Protein AF-A0A399WD48-F1 (afdb_monomer_lite)

Radius of gyration: 12.1 Å; chains: 1; bounding box: 26×29×32 Å

Structure (mmCIF, N/CA/C/O backbone):
data_AF-A0A399WD48-F1
#
_entry.id   AF-A0A399WD48-F1
#
loop_
_atom_site.group_PDB
_atom_site.id
_atom_site.type_symbol
_atom_site.label_atom_id
_atom_site.label_alt_id
_atom_site.label_comp_id
_atom_site.label_asym_id
_atom_site.label_entity_id
_atom_site.label_seq_id
_atom_site.pdbx_PDB_ins_code
_atom_site.Cartn_x
_atom_site.Cartn_y
_atom_site.Cartn_z
_atom_site.occupancy
_atom_site.B_iso_or_equiv
_atom_site.auth_seq_id
_atom_site.auth_comp_id
_atom_site.auth_asym_id
_atom_site.auth_atom_id
_atom_site.pdbx_PDB_model_num
ATOM 1 N N . MET A 1 1 ? -2.341 -9.538 -11.665 1.00 76.88 1 MET A N 1
ATOM 2 C CA . MET A 1 1 ? -2.383 -10.699 -10.743 1.00 76.88 1 MET A CA 1
ATOM 3 C C . MET A 1 1 ? -2.540 -10.285 -9.273 1.00 76.88 1 MET A C 1
ATOM 5 O O . MET A 1 1 ? -3.358 -10.889 -8.599 1.00 76.88 1 MET A O 1
ATOM 9 N N . GLY A 1 2 ? -1.855 -9.242 -8.774 1.00 89.38 2 GLY A N 1
ATOM 10 C CA . GLY A 1 2 ? -1.968 -8.807 -7.364 1.00 89.38 2 GLY A CA 1
ATOM 11 C C . GLY A 1 2 ? -3.396 -8.496 -6.881 1.00 89.38 2 GLY A C 1
ATOM 12 O O . GLY A 1 2 ? -3.852 -9.095 -5.912 1.00 89.38 2 GLY A O 1
ATOM 13 N N . LEU A 1 3 ? -4.148 -7.654 -7.605 1.00 94.25 3 LEU A N 1
ATOM 14 C CA . LEU A 1 3 ? -5.549 -7.345 -7.259 1.00 94.25 3 LEU A CA 1
ATOM 15 C C . LEU A 1 3 ? -6.482 -8.564 -7.328 1.00 94.25 3 LEU A C 1
ATOM 17 O O . LEU A 1 3 ? -7.472 -8.626 -6.608 1.00 94.25 3 LEU A O 1
ATOM 21 N N . TYR A 1 4 ? -6.164 -9.549 -8.170 1.00 94.12 4 TYR A N 1
ATOM 22 C CA . TYR A 1 4 ? -6.941 -10.785 -8.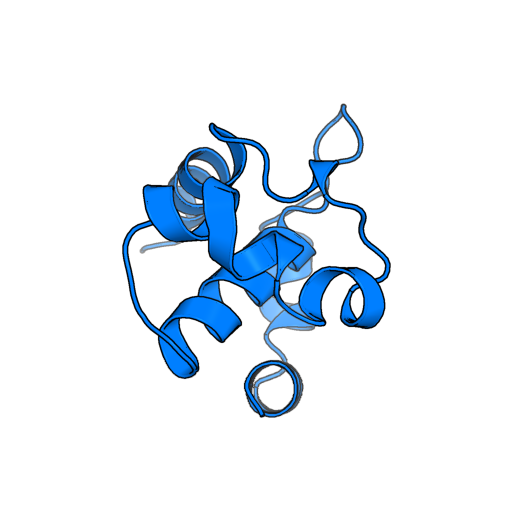239 1.00 94.12 4 TYR A CA 1
ATOM 23 C C . TYR A 1 4 ? -6.817 -11.584 -6.936 1.00 94.12 4 TYR A C 1
ATOM 25 O O . TYR A 1 4 ? -7.830 -11.966 -6.360 1.00 94.12 4 TYR A O 1
ATOM 33 N N . VAL A 1 5 ? -5.591 -11.769 -6.432 1.00 94.31 5 VAL A N 1
ATOM 34 C CA . VAL A 1 5 ? -5.353 -12.447 -5.145 1.00 94.31 5 VAL A CA 1
ATOM 35 C C . VAL A 1 5 ? -5.969 -11.654 -3.991 1.00 94.31 5 VAL A C 1
ATOM 37 O O . VAL A 1 5 ? -6.597 -12.239 -3.115 1.00 94.31 5 VAL A O 1
ATOM 40 N N . TRP A 1 6 ? -5.849 -10.325 -4.020 1.00 95.81 6 TRP A N 1
ATOM 41 C CA . TRP A 1 6 ? -6.489 -9.442 -3.044 1.00 95.81 6 TRP A CA 1
ATOM 42 C C . TRP A 1 6 ? -8.006 -9.673 -2.954 1.00 95.81 6 TRP A C 1
ATOM 44 O O . TRP A 1 6 ? -8.545 -9.828 -1.857 1.00 95.81 6 TRP A O 1
ATOM 54 N N . ASN A 1 7 ? -8.682 -9.728 -4.106 1.00 94.81 7 ASN A N 1
ATOM 55 C CA . ASN A 1 7 ? -10.124 -9.956 -4.177 1.00 94.81 7 ASN A CA 1
ATOM 56 C C . ASN A 1 7 ? -10.504 -11.378 -3.748 1.00 94.81 7 ASN A C 1
ATOM 58 O O . ASN A 1 7 ? -11.482 -11.545 -3.027 1.00 94.81 7 ASN A O 1
ATOM 62 N N . LEU A 1 8 ? -9.726 -12.389 -4.153 1.00 96.69 8 LEU A N 1
ATOM 63 C CA . LEU A 1 8 ? -9.958 -13.793 -3.795 1.00 96.69 8 LEU A CA 1
ATOM 64 C C . LEU A 1 8 ? -9.923 -14.025 -2.277 1.00 96.69 8 LEU A C 1
ATOM 66 O O . LEU A 1 8 ? -10.649 -14.869 -1.766 1.00 96.69 8 LEU A O 1
ATOM 70 N N . LEU A 1 9 ? -9.078 -13.277 -1.569 1.00 96.56 9 LEU A N 1
ATOM 71 C CA . LEU A 1 9 ? -8.945 -13.333 -0.113 1.00 96.56 9 LEU A CA 1
ATOM 72 C C . LEU A 1 9 ? -9.917 -12.392 0.622 1.00 96.56 9 LEU A C 1
ATOM 74 O O . LEU A 1 9 ? -9.813 -12.243 1.836 1.00 96.56 9 LEU A O 1
ATOM 78 N N . GLU A 1 10 ? -10.819 -11.723 -0.104 1.00 96.00 10 GLU A N 1
ATOM 79 C CA . GLU A 1 10 ? -11.798 -10.769 0.435 1.00 96.00 10 GLU A CA 1
ATOM 80 C C . GLU A 1 10 ? -11.184 -9.674 1.327 1.00 96.00 10 GLU A C 1
ATOM 82 O O . GLU A 1 10 ? -11.808 -9.158 2.262 1.00 96.00 10 GLU A O 1
ATOM 87 N N . LEU A 1 11 ? -9.951 -9.260 1.017 1.00 96.19 11 LEU A N 1
ATOM 88 C CA . LEU A 1 11 ? -9.219 -8.287 1.830 1.00 96.19 11 LEU A CA 1
ATOM 89 C C . LEU A 1 11 ? -9.877 -6.901 1.830 1.00 96.19 11 LEU A C 1
ATOM 91 O O . LEU A 1 11 ? -9.710 -6.146 2.785 1.00 96.19 11 LEU A O 1
ATOM 95 N N . ASP A 1 12 ? -10.682 -6.580 0.812 1.00 95.06 12 ASP A N 1
ATOM 96 C CA . ASP A 1 12 ? -11.567 -5.411 0.829 1.00 95.06 12 ASP A CA 1
ATOM 97 C C . ASP A 1 12 ? -12.500 -5.425 2.040 1.00 95.06 12 ASP A C 1
ATOM 99 O O . ASP A 1 12 ? -12.578 -4.437 2.765 1.00 95.06 12 ASP A O 1
ATOM 103 N N . THR A 1 13 ? -13.199 -6.537 2.270 1.00 93.94 13 THR A N 1
ATOM 104 C CA . THR A 1 13 ? -14.158 -6.677 3.371 1.00 93.94 13 THR A CA 1
ATOM 105 C C . THR A 1 13 ? -13.447 -6.559 4.711 1.00 93.94 13 THR A C 1
ATOM 107 O O . THR A 1 13 ? -13.916 -5.852 5.604 1.00 93.94 13 THR A O 1
ATOM 110 N N . PHE A 1 14 ? -12.280 -7.193 4.830 1.00 94.38 14 PHE A N 1
ATOM 111 C CA . PHE A 1 14 ? -11.476 -7.140 6.042 1.00 94.38 14 PHE A CA 1
ATOM 112 C C . PHE A 1 14 ? -10.975 -5.718 6.352 1.00 94.38 14 PHE A C 1
ATOM 114 O O . PHE A 1 14 ? -11.106 -5.245 7.482 1.00 94.38 14 PHE A O 1
ATOM 121 N N . TRP A 1 15 ? -10.418 -5.004 5.374 1.00 94.94 15 TRP A N 1
ATOM 122 C CA . TRP A 1 15 ? -9.760 -3.719 5.627 1.00 94.94 15 TRP A CA 1
ATOM 123 C C . TRP A 1 15 ? -10.688 -2.507 5.572 1.00 94.94 15 TRP A C 1
ATOM 125 O O . TRP A 1 15 ? -10.380 -1.495 6.198 1.00 94.94 15 TRP A O 1
ATOM 135 N N . ARG A 1 16 ? -11.835 -2.575 4.886 1.00 91.06 16 ARG A N 1
ATOM 136 C CA . ARG A 1 16 ? -12.717 -1.410 4.674 1.00 91.06 16 ARG A CA 1
ATOM 137 C C . ARG A 1 16 ? -13.155 -0.724 5.969 1.00 91.06 16 ARG A C 1
ATOM 139 O O . ARG A 1 16 ? -13.209 0.500 6.005 1.00 91.06 16 ARG A O 1
ATOM 146 N N . GLY A 1 17 ? -13.442 -1.486 7.027 1.00 90.00 17 GLY A N 1
ATOM 147 C CA . GLY A 1 17 ? -13.803 -0.922 8.336 1.00 90.00 17 GLY A CA 1
ATOM 148 C C . GLY A 1 17 ? -12.615 -0.375 9.137 1.00 90.00 17 GLY A C 1
ATOM 149 O O . GLY A 1 17 ? -12.800 0.469 10.006 1.00 90.00 17 GLY A O 1
ATOM 150 N N . ARG A 1 18 ? -11.399 -0.844 8.837 1.00 91.88 18 ARG A N 1
ATOM 151 C CA . ARG A 1 18 ? -10.157 -0.533 9.566 1.00 91.88 18 ARG A CA 1
ATOM 152 C C . ARG A 1 18 ? -9.355 0.602 8.928 1.00 91.88 18 ARG A C 1
ATOM 154 O O . ARG A 1 18 ? -8.568 1.249 9.605 1.00 91.88 18 ARG A O 1
ATOM 161 N N . LEU A 1 19 ? -9.571 0.856 7.636 1.00 91.06 19 LEU A N 1
ATOM 162 C CA . LEU A 1 19 ? -8.893 1.888 6.848 1.00 91.06 19 LEU A CA 1
ATOM 163 C C . LEU A 1 19 ? -9.909 2.846 6.203 1.00 91.06 19 LEU A C 1
ATOM 165 O O . LEU A 1 19 ? -10.083 2.838 4.979 1.00 91.06 19 LEU A O 1
ATOM 169 N N . PRO A 1 20 ? -10.600 3.678 7.005 1.00 82.69 20 PRO A N 1
ATOM 170 C CA . PRO A 1 20 ? -11.540 4.661 6.479 1.00 82.69 20 PRO A CA 1
ATOM 171 C C . PRO A 1 20 ? -10.806 5.735 5.673 1.00 82.69 20 PRO A C 1
ATOM 173 O O . PRO A 1 20 ? -9.664 6.070 5.964 1.00 82.69 20 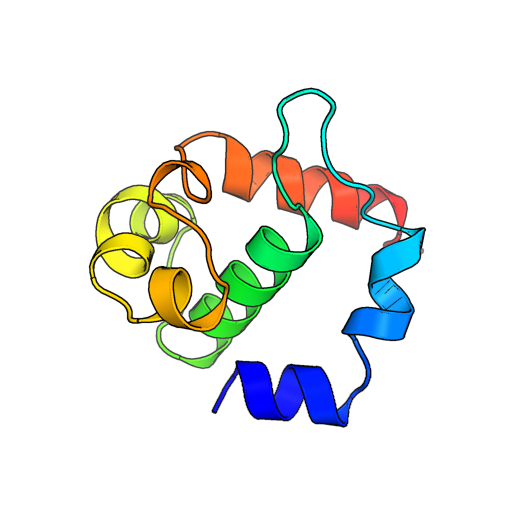PRO A O 1
ATOM 176 N N . SER A 1 21 ? -11.465 6.326 4.678 1.00 85.56 21 SER A N 1
ATOM 177 C CA . SER A 1 21 ? -10.850 7.391 3.873 1.00 85.56 21 SER A CA 1
ATOM 178 C C . SER A 1 21 ? -10.427 8.593 4.727 1.00 85.56 21 SER A C 1
ATOM 180 O O . SER A 1 21 ? -11.098 8.975 5.687 1.00 85.56 21 SER A O 1
ATOM 182 N N . SER A 1 22 ? -9.310 9.225 4.360 1.00 84.56 22 SER A N 1
ATOM 183 C CA . SER A 1 22 ? -8.847 10.449 5.019 1.00 84.56 22 SER A CA 1
ATOM 184 C C . SER A 1 22 ? -9.824 11.610 4.802 1.00 84.56 22 SER A C 1
ATOM 186 O O . SER A 1 22 ? -10.459 11.710 3.754 1.00 84.56 22 SER A O 1
ATOM 188 N N . ARG A 1 23 ? -9.834 12.588 5.722 1.00 75.88 23 ARG A N 1
ATOM 189 C CA . ARG A 1 23 ? -10.545 13.875 5.554 1.00 75.88 23 ARG A CA 1
ATOM 190 C C . ARG A 1 23 ? -10.165 14.620 4.267 1.00 75.88 23 ARG A C 1
ATOM 192 O O . ARG A 1 23 ? -10.945 15.427 3.785 1.00 75.88 23 ARG A O 1
ATOM 199 N N . LYS A 1 24 ? -8.971 14.361 3.720 1.00 78.69 24 LYS A N 1
ATOM 200 C CA . LYS A 1 24 ? -8.485 14.924 2.447 1.00 78.69 24 LYS A CA 1
ATOM 201 C C . LYS A 1 24 ? -8.819 14.051 1.223 1.00 78.69 24 LYS A C 1
ATOM 203 O O . LYS A 1 24 ? -8.194 14.216 0.185 1.00 78.69 24 LYS A O 1
ATOM 208 N N . GLY A 1 25 ? -9.730 13.085 1.358 1.00 82.44 25 GLY A N 1
ATOM 209 C CA . GLY A 1 25 ? -10.195 12.228 0.261 1.00 82.44 25 GLY A CA 1
ATOM 210 C C . GLY A 1 25 ? -9.251 11.089 -0.131 1.00 82.44 25 GLY A C 1
ATOM 211 O O . GLY A 1 25 ? -9.504 10.404 -1.107 1.00 82.44 25 GLY A O 1
ATOM 212 N N . THR A 1 26 ? -8.162 10.854 0.609 1.00 88.12 26 THR A N 1
ATOM 213 C CA . THR A 1 26 ? -7.253 9.733 0.307 1.00 88.12 26 THR A CA 1
ATOM 214 C C . THR A 1 26 ? -7.888 8.406 0.708 1.00 88.12 26 THR A C 1
ATOM 216 O O . THR A 1 26 ? -8.178 8.200 1.890 1.00 88.12 26 THR A O 1
ATOM 219 N N . SER A 1 27 ? -8.047 7.504 -0.261 1.00 94.00 27 SER A N 1
ATOM 220 C CA . SER A 1 27 ? -8.474 6.123 -0.043 1.00 94.00 27 SER A CA 1
ATOM 221 C C . SER A 1 27 ? -7.302 5.284 0.475 1.00 94.00 27 SER A C 1
ATOM 223 O O . SER A 1 27 ? -6.469 4.792 -0.291 1.00 94.00 27 SER A O 1
ATOM 225 N N . TRP A 1 28 ? -7.212 5.109 1.798 1.00 95.50 28 TRP A N 1
ATOM 226 C CA . TRP A 1 28 ? -6.171 4.264 2.403 1.00 95.50 28 TRP A CA 1
ATOM 227 C C . TRP A 1 28 ? -6.285 2.804 1.972 1.00 95.50 28 TRP A C 1
ATOM 229 O O . TRP A 1 28 ? -5.274 2.123 1.830 1.00 95.50 28 TRP A O 1
ATOM 239 N N . LEU A 1 29 ? -7.502 2.345 1.681 1.00 95.69 29 LEU A N 1
ATOM 240 C CA . LEU A 1 29 ? -7.733 1.019 1.129 1.00 95.69 29 LEU A CA 1
ATOM 241 C C . LEU A 1 29 ? -7.082 0.855 -0.254 1.00 95.69 29 LEU A C 1
ATOM 243 O O . LEU A 1 29 ? -6.410 -0.145 -0.498 1.00 95.69 29 LEU A O 1
ATOM 247 N N . ASN A 1 30 ? -7.230 1.840 -1.145 1.00 96.12 30 ASN A N 1
ATOM 248 C CA . ASN A 1 30 ? -6.602 1.792 -2.468 1.00 96.12 30 ASN A CA 1
ATOM 249 C C . ASN A 1 30 ? -5.080 1.953 -2.386 1.00 96.12 30 ASN A C 1
ATOM 251 O O . ASN A 1 30 ? -4.356 1.254 -3.094 1.00 96.12 30 ASN A O 1
ATOM 255 N N . MET A 1 31 ? -4.578 2.783 -1.465 1.00 96.44 31 MET A N 1
ATOM 256 C CA . MET A 1 31 ? -3.143 2.841 -1.172 1.00 96.44 31 MET A 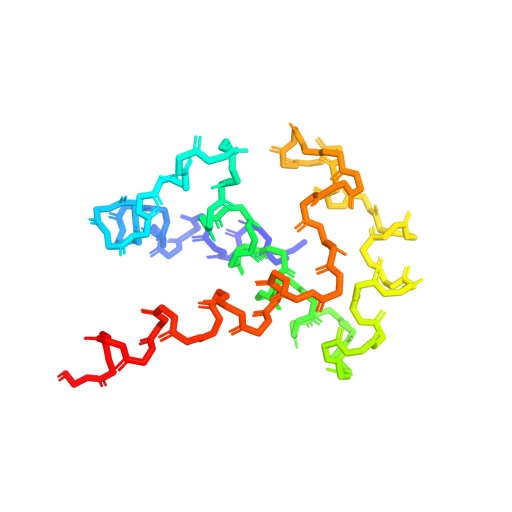CA 1
ATOM 257 C C . MET A 1 31 ? -2.605 1.470 -0.741 1.00 96.44 31 MET A C 1
ATOM 259 O O . MET A 1 31 ? -1.600 1.004 -1.279 1.00 96.44 31 MET A O 1
ATOM 263 N N . LEU A 1 32 ? -3.289 0.791 0.185 1.00 96.88 32 LEU A N 1
ATOM 264 C CA . LEU A 1 32 ? -2.883 -0.531 0.654 1.00 96.88 32 LEU A CA 1
ATOM 265 C C . LEU A 1 32 ? -2.877 -1.559 -0.485 1.00 96.88 32 LEU A C 1
ATOM 267 O O . LEU A 1 32 ? -1.902 -2.295 -0.638 1.00 96.88 32 LEU A O 1
ATOM 271 N N . LYS A 1 33 ? -3.917 -1.575 -1.328 1.00 97.12 33 LYS A N 1
ATOM 272 C CA . LYS A 1 33 ? -3.967 -2.424 -2.531 1.00 97.12 33 LYS A CA 1
ATOM 273 C C . LYS A 1 33 ? -2.758 -2.195 -3.434 1.00 97.12 33 LYS A C 1
ATOM 275 O O . LYS A 1 33 ? -2.151 -3.161 -3.901 1.00 97.12 33 LYS A O 1
ATOM 280 N N . ALA A 1 34 ? -2.398 -0.933 -3.668 1.00 97.00 34 ALA A N 1
ATOM 281 C CA . ALA A 1 34 ? -1.251 -0.573 -4.489 1.00 97.00 34 ALA A CA 1
ATOM 282 C C . ALA A 1 34 ? 0.077 -1.024 -3.864 1.00 97.00 34 ALA A C 1
ATOM 284 O O . ALA A 1 34 ? 0.895 -1.615 -4.568 1.00 97.00 34 ALA A O 1
ATOM 285 N N . LEU A 1 35 ? 0.267 -0.840 -2.554 1.00 96.81 35 LEU A N 1
ATOM 286 C CA . LEU A 1 35 ? 1.460 -1.309 -1.840 1.00 96.81 35 LEU A CA 1
ATOM 287 C C . LEU A 1 35 ? 1.588 -2.835 -1.853 1.00 96.81 35 LEU A C 1
ATOM 289 O O . LEU A 1 35 ? 2.675 -3.357 -2.097 1.00 96.81 35 LEU A O 1
ATOM 293 N N . VAL A 1 36 ? 0.490 -3.566 -1.652 1.00 96.44 36 VAL A N 1
ATOM 294 C CA . VAL A 1 36 ? 0.495 -5.035 -1.734 1.00 96.44 36 VAL A CA 1
ATOM 295 C C . VAL A 1 36 ? 0.818 -5.499 -3.151 1.00 96.44 36 VAL A C 1
ATOM 297 O O . VAL A 1 36 ? 1.664 -6.373 -3.331 1.00 96.44 36 VAL A O 1
ATOM 300 N N . CYS A 1 37 ? 0.209 -4.891 -4.173 1.00 96.81 37 CYS A N 1
ATOM 301 C CA . CYS A 1 37 ? 0.525 -5.216 -5.564 1.00 96.81 37 CYS A CA 1
ATOM 302 C C . CYS A 1 37 ? 1.991 -4.931 -5.893 1.00 96.81 37 CYS A C 1
ATOM 304 O O . CYS A 1 37 ? 2.645 -5.773 -6.504 1.00 96.81 37 CYS A O 1
ATOM 306 N N . TYR A 1 38 ? 2.521 -3.795 -5.441 1.00 96.81 38 TYR A N 1
ATOM 307 C CA . TYR A 1 38 ? 3.933 -3.464 -5.588 1.00 96.81 38 TYR A CA 1
ATOM 308 C C . TYR A 1 38 ? 4.828 -4.528 -4.952 1.00 96.81 38 TYR A C 1
ATOM 310 O O . TYR A 1 38 ? 5.762 -5.014 -5.587 1.00 96.81 38 TYR A O 1
ATOM 318 N N . ARG A 1 39 ? 4.493 -4.966 -3.733 1.00 94.94 39 ARG A N 1
ATOM 319 C CA . ARG A 1 39 ? 5.257 -5.981 -3.001 1.00 94.94 39 ARG A CA 1
ATOM 320 C C . ARG A 1 39 ? 5.246 -7.356 -3.671 1.00 94.94 39 ARG A C 1
ATOM 322 O O . ARG A 1 39 ? 6.216 -8.092 -3.531 1.00 94.94 39 ARG A O 1
ATOM 329 N N . LEU A 1 40 ? 4.173 -7.694 -4.382 1.00 94.81 40 LEU A N 1
ATOM 330 C CA . LEU A 1 40 ? 4.033 -8.971 -5.085 1.00 94.81 40 LEU A CA 1
ATOM 331 C C . LEU A 1 40 ? 4.652 -8.967 -6.487 1.00 94.81 40 LEU A C 1
ATOM 333 O O . LEU A 1 40 ? 5.084 -10.016 -6.954 1.00 94.81 40 LEU A O 1
ATOM 337 N N . ILE A 1 41 ? 4.642 -7.825 -7.178 1.00 95.00 41 ILE A N 1
ATOM 338 C CA . ILE A 1 41 ? 5.017 -7.740 -8.598 1.00 95.00 41 ILE A CA 1
ATOM 339 C C . ILE A 1 41 ? 6.477 -7.325 -8.770 1.00 95.00 41 ILE A C 1
ATOM 341 O O . ILE A 1 41 ? 7.191 -7.927 -9.565 1.00 95.00 41 ILE A O 1
ATOM 345 N N . ASP A 1 42 ? 6.907 -6.279 -8.069 1.00 95.50 42 ASP A N 1
ATOM 346 C CA . ASP A 1 42 ? 8.219 -5.660 -8.269 1.00 95.50 42 ASP A CA 1
ATOM 347 C C . ASP A 1 42 ? 8.683 -4.997 -6.961 1.00 95.50 42 ASP A C 1
ATOM 349 O O . ASP A 1 42 ? 8.683 -3.768 -6.837 1.00 95.50 42 ASP A O 1
ATOM 353 N N . PRO A 1 43 ? 8.992 -5.808 -5.931 1.00 95.56 43 PRO A N 1
ATOM 354 C CA . PRO A 1 43 ? 9.238 -5.308 -4.591 1.00 95.56 43 PRO A CA 1
ATOM 355 C C . PRO A 1 43 ? 10.442 -4.366 -4.556 1.00 95.56 43 PRO A C 1
ATOM 357 O O . PRO A 1 43 ? 11.554 -4.712 -4.946 1.00 95.56 43 PRO A O 1
ATOM 360 N N . GLY A 1 44 ? 10.240 -3.194 -3.967 1.00 95.44 44 GLY A N 1
ATOM 361 C CA . GLY A 1 44 ? 11.300 -2.234 -3.685 1.00 95.44 44 GLY A CA 1
ATOM 362 C C . GLY A 1 44 ? 10.934 -1.345 -2.504 1.00 95.44 44 GLY A C 1
ATOM 363 O O . GLY A 1 44 ? 10.012 -1.653 -1.751 1.00 95.44 44 GLY A O 1
ATOM 364 N N . SER A 1 45 ? 11.654 -0.238 -2.342 1.00 95.56 45 SER A N 1
ATOM 365 C CA . SER A 1 45 ? 11.365 0.738 -1.287 1.00 95.56 45 SER A CA 1
ATOM 366 C C . SER A 1 45 ? 10.098 1.541 -1.583 1.00 95.56 45 SER A C 1
ATOM 368 O O . SER A 1 45 ? 9.738 1.752 -2.746 1.00 95.56 45 SER A O 1
ATOM 370 N N . GLU A 1 46 ? 9.470 2.074 -0.536 1.00 95.38 46 GLU A N 1
ATOM 371 C CA . GLU A 1 46 ? 8.365 3.038 -0.633 1.00 95.38 46 GLU A CA 1
ATOM 372 C C . GLU A 1 46 ? 8.824 4.325 -1.330 1.00 95.38 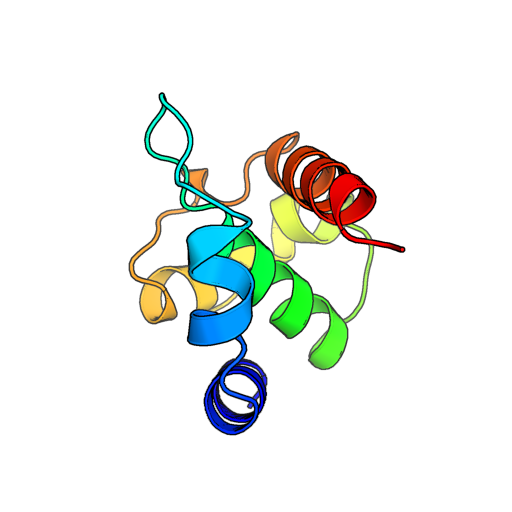46 GLU A C 1
ATOM 374 O O . GLU A 1 46 ? 8.029 5.015 -1.971 1.00 95.38 46 GLU A O 1
ATOM 379 N N . PHE A 1 47 ? 10.127 4.628 -1.263 1.00 95.12 47 PHE A N 1
ATOM 380 C CA . PHE A 1 47 ? 10.725 5.709 -2.036 1.00 95.12 47 PHE A CA 1
ATOM 381 C C . PHE A 1 47 ? 10.573 5.480 -3.545 1.00 95.12 47 PHE A C 1
ATOM 383 O O . PHE A 1 47 ? 10.109 6.360 -4.265 1.00 95.12 47 PHE A O 1
ATOM 390 N N . ARG A 1 48 ? 10.911 4.279 -4.028 1.00 96.44 48 ARG A N 1
ATOM 391 C CA . ARG A 1 48 ? 10.715 3.916 -5.436 1.00 96.44 48 ARG A CA 1
ATOM 392 C C . ARG A 1 48 ? 9.232 3.783 -5.797 1.00 96.44 48 ARG A C 1
ATOM 394 O O . ARG A 1 48 ? 8.851 4.176 -6.897 1.00 96.44 48 ARG A O 1
ATOM 401 N N . PHE A 1 49 ? 8.400 3.293 -4.875 1.00 97.19 49 PHE A N 1
ATOM 402 C CA . PHE A 1 49 ? 6.953 3.165 -5.080 1.00 97.19 49 PHE A CA 1
ATOM 403 C C . PHE A 1 49 ? 6.317 4.489 -5.512 1.00 97.19 49 PHE A C 1
ATOM 405 O O . PHE A 1 49 ? 5.712 4.563 -6.579 1.00 97.19 49 PHE A O 1
ATOM 412 N N . HIS A 1 50 ? 6.494 5.535 -4.699 1.00 94.94 50 HIS A N 1
ATOM 413 C CA . HIS A 1 50 ? 5.827 6.821 -4.910 1.00 94.94 50 HIS A CA 1
ATOM 414 C C . HIS A 1 50 ? 6.460 7.652 -6.029 1.00 94.94 50 HIS A C 1
ATOM 416 O O . HIS A 1 50 ? 5.799 8.491 -6.631 1.00 94.94 50 HIS A O 1
ATOM 422 N N . ARG A 1 51 ? 7.759 7.460 -6.288 1.00 94.25 51 ARG A N 1
ATOM 423 C CA . ARG A 1 51 ? 8.508 8.281 -7.247 1.00 94.25 51 ARG A CA 1
ATOM 424 C C . ARG A 1 51 ? 8.477 7.730 -8.666 1.00 94.25 51 ARG A C 1
ATOM 426 O O . ARG A 1 51 ? 8.652 8.489 -9.612 1.00 94.25 51 ARG A O 1
ATOM 433 N N . GLU A 1 52 ? 8.331 6.420 -8.806 1.00 95.19 52 GLU A N 1
ATOM 434 C CA . GLU A 1 52 ? 8.512 5.758 -10.090 1.00 95.19 52 GLU A CA 1
ATOM 435 C C . GLU A 1 52 ? 7.444 4.700 -10.340 1.00 95.19 52 GLU A C 1
ATOM 437 O O . GLU A 1 52 ? 6.720 4.790 -11.328 1.00 95.19 52 GLU A O 1
ATOM 442 N N . TRP A 1 53 ? 7.350 3.690 -9.472 1.00 96.75 53 TRP A N 1
ATOM 443 C CA . TRP A 1 53 ? 6.591 2.488 -9.810 1.00 96.75 53 TRP A CA 1
ATOM 444 C C . TRP A 1 53 ? 5.097 2.766 -9.979 1.00 96.75 53 TRP A C 1
ATOM 446 O O . TRP A 1 53 ? 4.522 2.317 -10.964 1.00 96.75 53 TRP A O 1
ATOM 456 N N . TYR A 1 54 ? 4.482 3.534 -9.071 1.00 96.31 54 TYR A N 1
ATOM 457 C CA . TYR A 1 54 ? 3.043 3.800 -9.123 1.00 96.31 54 TYR A CA 1
ATOM 458 C C . TYR A 1 54 ? 2.640 4.500 -10.428 1.00 96.31 54 TYR A C 1
ATOM 460 O O . TYR A 1 54 ? 1.799 3.977 -11.154 1.00 96.31 54 TYR A O 1
ATOM 468 N N . VAL A 1 55 ? 3.317 5.602 -10.770 1.00 94.75 55 VAL A N 1
ATOM 469 C CA . VAL A 1 55 ? 3.068 6.401 -11.988 1.00 94.75 55 VAL A CA 1
ATOM 470 C C . VAL A 1 55 ? 3.348 5.605 -13.267 1.00 94.75 55 VAL A C 1
ATOM 472 O O . VAL A 1 55 ? 2.702 5.801 -14.290 1.00 94.75 55 VAL A O 1
ATOM 475 N N . ARG A 1 56 ? 4.316 4.680 -13.236 1.00 95.56 56 ARG A N 1
ATOM 476 C CA . ARG A 1 56 ? 4.643 3.816 -14.384 1.00 95.56 56 ARG A CA 1
ATOM 477 C C . ARG A 1 56 ? 3.781 2.553 -14.467 1.00 95.56 56 ARG A C 1
ATOM 479 O O . ARG A 1 56 ? 3.970 1.758 -15.386 1.00 95.56 56 ARG A O 1
ATOM 486 N N . SER A 1 57 ? 2.881 2.338 -13.512 1.00 95.19 57 SER A N 1
ATOM 487 C CA . SER A 1 57 ? 2.016 1.162 -13.442 1.00 95.19 57 SER A CA 1
ATOM 488 C C . SER A 1 57 ? 0.583 1.498 -13.845 1.00 95.19 57 SER A C 1
ATOM 490 O O . SER A 1 57 ? 0.134 2.630 -13.708 1.00 95.19 57 SER A O 1
ATOM 492 N N . ALA A 1 58 ? -0.185 0.480 -14.229 1.00 95.06 58 ALA A N 1
ATOM 493 C CA . ALA A 1 58 ? -1.626 0.619 -14.453 1.00 95.06 58 ALA A CA 1
ATOM 494 C C . ALA A 1 58 ? -2.442 0.714 -13.142 1.00 95.06 58 ALA A C 1
ATOM 496 O O . ALA A 1 58 ? -3.667 0.621 -13.172 1.00 95.06 58 ALA A O 1
ATOM 497 N N . MET A 1 59 ? -1.803 0.837 -11.967 1.00 96.00 59 MET A N 1
ATOM 498 C CA . MET A 1 59 ? -2.519 0.810 -10.685 1.00 96.00 59 MET A CA 1
ATOM 499 C C . MET A 1 59 ? -3.471 1.992 -10.511 1.00 96.00 59 MET A C 1
ATOM 501 O O . MET A 1 59 ? -4.543 1.785 -9.950 1.00 96.00 59 MET A O 1
ATOM 505 N N . GLY A 1 60 ? -3.117 3.185 -11.000 1.00 95.12 60 GLY A N 1
ATOM 506 C CA . GLY A 1 60 ? -4.013 4.345 -10.954 1.00 95.12 60 GLY A CA 1
ATOM 507 C C . GLY A 1 60 ? -5.315 4.082 -11.710 1.00 95.12 60 GLY A C 1
ATOM 508 O O . GLY A 1 60 ? -6.397 4.154 -11.134 1.00 95.12 60 GLY A O 1
ATOM 509 N N . GLU A 1 61 ? -5.213 3.635 -12.964 1.00 95.56 61 GLU A N 1
ATOM 510 C CA . GLU A 1 61 ? -6.377 3.293 -13.792 1.00 95.56 61 GLU A CA 1
ATOM 511 C C . GLU A 1 61 ? -7.209 2.154 -13.1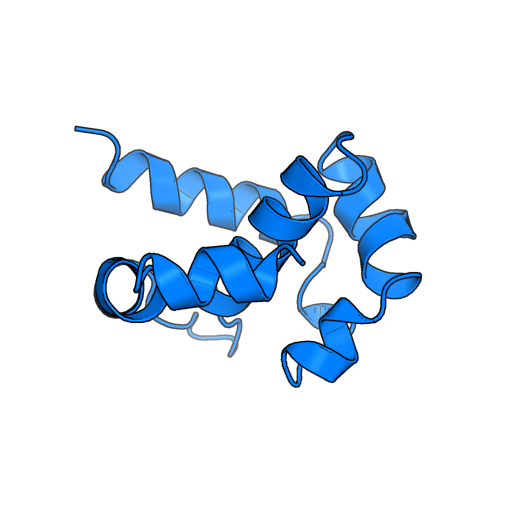87 1.00 95.56 61 GLU A C 1
ATOM 513 O O . GLU A 1 61 ? -8.433 2.246 -13.115 1.00 95.56 61 GLU A O 1
ATOM 518 N N . LEU A 1 62 ? -6.556 1.093 -12.700 1.00 95.62 62 LEU A N 1
ATOM 519 C CA . LEU A 1 62 ? -7.234 -0.066 -12.111 1.00 95.62 62 LEU A CA 1
ATOM 520 C C . LEU A 1 62 ? -7.951 0.252 -10.792 1.00 95.62 62 LEU A C 1
ATOM 522 O O . LEU A 1 62 ? -8.921 -0.426 -10.452 1.00 95.62 62 LEU A O 1
ATOM 526 N N . LEU A 1 63 ? -7.464 1.236 -10.034 1.00 95.12 63 LEU A N 1
ATOM 527 C CA . LEU A 1 63 ? -8.050 1.650 -8.757 1.00 95.12 63 LEU A CA 1
ATOM 528 C C . LEU A 1 63 ? -8.985 2.860 -8.886 1.00 95.12 63 LEU A C 1
ATOM 530 O O . LEU A 1 63 ? -9.666 3.182 -7.913 1.00 95.12 63 LEU A O 1
ATOM 534 N N . GLY A 1 64 ? -9.047 3.501 -10.058 1.00 94.81 64 GLY A N 1
ATOM 535 C CA . GLY A 1 64 ? -9.784 4.751 -10.258 1.00 94.81 64 GLY A CA 1
ATOM 536 C C . GLY A 1 64 ? -9.170 5.926 -9.493 1.00 94.81 64 GLY A C 1
ATOM 537 O O . GLY A 1 64 ? -9.895 6.793 -9.013 1.00 94.81 64 GLY A O 1
ATOM 538 N N . GLU A 1 65 ? -7.848 5.921 -9.338 1.00 94.88 65 GLU A N 1
ATOM 539 C CA . GLU A 1 65 ? -7.076 6.874 -8.540 1.00 94.88 65 GLU A CA 1
ATOM 540 C C . GLU A 1 65 ? -6.063 7.609 -9.422 1.00 94.88 65 GLU A C 1
ATOM 542 O O . GLU A 1 65 ? -5.558 7.064 -10.404 1.00 94.88 65 GLU A O 1
ATOM 547 N N . ASP A 1 66 ? -5.720 8.837 -9.045 1.00 92.62 66 ASP A N 1
ATOM 548 C CA . ASP A 1 66 ? -4.677 9.613 -9.714 1.00 92.62 66 ASP A CA 1
ATOM 549 C C . ASP A 1 66 ? -3.308 9.454 -9.022 1.00 92.62 66 ASP A C 1
ATOM 551 O O . ASP A 1 66 ? -3.150 8.767 -8.002 1.00 92.62 66 ASP A O 1
ATOM 555 N N . ASP A 1 67 ? -2.292 10.127 -9.563 1.00 88.75 67 ASP A N 1
ATOM 556 C CA . ASP A 1 67 ? -0.936 10.155 -8.999 1.00 88.75 67 ASP A CA 1
ATOM 557 C C . ASP A 1 67 ? -0.887 10.765 -7.590 1.00 88.75 67 ASP A C 1
ATOM 559 O O . ASP A 1 67 ? 0.074 10.558 -6.842 1.00 88.75 67 ASP A O 1
ATOM 563 N N . SER A 1 68 ? -1.930 11.497 -7.179 1.00 90.44 68 SER A N 1
ATOM 564 C CA . SER A 1 68 ? -2.008 12.043 -5.831 1.00 90.44 68 SER A CA 1
ATOM 565 C C . SER A 1 68 ? -2.154 10.941 -4.785 1.00 90.44 68 SER A C 1
ATOM 567 O O . SER A 1 68 ? -1.789 11.181 -3.628 1.00 90.44 68 SER A O 1
ATOM 569 N N . LEU A 1 69 ? -2.635 9.741 -5.144 1.00 92.75 69 LEU A N 1
ATOM 570 C CA . LEU A 1 69 ? -2.692 8.606 -4.223 1.00 92.75 69 LEU A CA 1
ATOM 571 C C . LEU A 1 69 ? -1.296 8.310 -3.672 1.00 92.75 69 LEU A C 1
ATOM 573 O O . LEU A 1 69 ? -1.125 8.273 -2.457 1.00 92.75 69 LEU A O 1
ATOM 577 N N . ALA A 1 70 ? -0.287 8.197 -4.536 1.00 91.88 70 ALA A N 1
ATOM 578 C CA . ALA A 1 70 ? 1.083 7.844 -4.177 1.00 91.88 70 ALA A CA 1
ATOM 579 C C . ALA A 1 70 ? 1.988 9.066 -3.960 1.00 91.88 70 ALA A C 1
ATOM 581 O O . ALA A 1 70 ? 3.104 9.123 -4.457 1.00 91.88 70 ALA A O 1
ATOM 582 N N . GLN A 1 71 ? 1.544 10.054 -3.181 1.00 92.75 71 GLN A N 1
ATOM 583 C CA . GLN A 1 71 ? 2.434 11.134 -2.736 1.00 92.75 71 GLN A CA 1
ATOM 584 C C . GLN A 1 71 ? 3.452 10.635 -1.707 1.00 92.75 71 GLN A C 1
ATOM 586 O O . GLN A 1 71 ? 3.129 9.776 -0.896 1.00 92.75 71 GLN A O 1
ATOM 591 N N . LYS A 1 72 ? 4.643 11.247 -1.679 1.00 92.38 72 LYS A N 1
ATOM 592 C CA . LYS A 1 72 ? 5.801 10.894 -0.833 1.00 92.38 72 LYS A CA 1
ATOM 593 C C . LYS A 1 72 ? 5.471 10.357 0.568 1.00 92.38 72 LYS A C 1
ATOM 595 O O . LYS A 1 72 ? 6.012 9.329 0.960 1.00 92.38 72 LYS A O 1
ATOM 600 N N . ASP A 1 73 ? 4.593 11.029 1.310 1.00 93.50 73 ASP A N 1
ATOM 601 C CA . ASP A 1 73 ? 4.313 10.683 2.712 1.00 93.50 73 ASP A CA 1
ATOM 602 C C . ASP A 1 73 ? 3.179 9.657 2.877 1.00 93.50 73 ASP A C 1
ATOM 604 O O . ASP A 1 73 ? 3.030 9.056 3.941 1.00 93.50 73 ASP A O 1
ATOM 608 N N . LYS A 1 74 ? 2.341 9.460 1.854 1.00 94.12 74 LYS A N 1
ATOM 609 C CA . LYS A 1 74 ? 1.139 8.622 1.953 1.00 94.12 74 LYS A CA 1
ATOM 610 C C . LYS A 1 74 ? 1.449 7.122 2.089 1.00 94.12 74 LYS A C 1
ATOM 612 O O . LYS A 1 74 ? 0.779 6.498 2.907 1.00 94.12 74 LYS A O 1
ATOM 617 N N . PRO A 1 75 ? 2.444 6.533 1.394 1.00 95.00 75 PRO A N 1
ATOM 618 C CA . PRO A 1 75 ? 2.843 5.145 1.619 1.00 95.00 75 PRO A CA 1
ATOM 619 C C . PRO A 1 75 ? 3.183 4.862 3.081 1.00 95.00 75 PRO A C 1
ATOM 621 O O . PRO A 1 75 ? 2.628 3.944 3.671 1.00 95.00 75 PRO A O 1
ATOM 624 N N . TYR A 1 76 ? 4.022 5.707 3.686 1.00 94.50 76 TYR A N 1
ATOM 625 C CA . TYR A 1 76 ? 4.437 5.554 5.080 1.00 94.50 76 TYR A CA 1
ATOM 626 C C . TYR A 1 76 ? 3.259 5.698 6.040 1.00 94.50 76 TYR A C 1
ATOM 628 O O . TYR A 1 76 ? 3.048 4.830 6.876 1.00 94.50 76 TYR A O 1
ATOM 636 N N . ARG A 1 77 ? 2.408 6.713 5.846 1.00 94.38 77 ARG A N 1
ATOM 637 C CA . ARG A 1 77 ? 1.192 6.873 6.659 1.00 94.38 77 ARG A CA 1
ATOM 638 C C . ARG A 1 77 ? 0.236 5.694 6.538 1.00 94.38 77 ARG A C 1
ATOM 640 O O . ARG A 1 77 ? -0.419 5.345 7.509 1.00 94.38 77 ARG A O 1
ATOM 647 N N . CYS A 1 78 ? 0.130 5.093 5.355 1.00 95.06 78 CYS A N 1
ATOM 648 C CA . CYS A 1 78 ? -0.674 3.893 5.187 1.00 95.06 78 CYS A CA 1
ATOM 649 C C . CYS A 1 78 ? -0.115 2.741 6.020 1.00 95.06 78 CYS A C 1
ATOM 651 O O . CYS A 1 78 ? -0.899 2.046 6.651 1.00 95.06 78 CYS A O 1
ATOM 653 N N . LEU A 1 79 ? 1.209 2.557 6.046 1.00 94.00 79 LEU A N 1
ATOM 654 C CA . LEU A 1 79 ? 1.857 1.541 6.876 1.00 94.00 79 LEU A CA 1
ATOM 655 C C . LEU A 1 79 ? 1.668 1.821 8.371 1.00 94.00 79 LEU A C 1
ATOM 657 O O . LEU A 1 79 ? 1.382 0.888 9.116 1.00 94.00 79 LEU A O 1
ATOM 661 N N . ASP A 1 80 ? 1.743 3.085 8.792 1.00 94.44 80 ASP A N 1
ATOM 662 C CA . ASP A 1 80 ? 1.482 3.480 10.180 1.00 94.44 80 ASP A CA 1
ATOM 663 C C . ASP A 1 80 ? 0.064 3.085 10.621 1.00 94.44 80 ASP A C 1
ATOM 665 O O . ASP A 1 80 ? -0.111 2.549 11.712 1.00 94.44 80 ASP A O 1
ATOM 669 N N . LEU A 1 81 ? -0.943 3.255 9.754 1.00 93.69 81 LEU A N 1
ATOM 670 C CA . LEU A 1 81 ? -2.316 2.820 10.046 1.00 93.69 81 LEU A CA 1
ATOM 671 C C . LEU A 1 81 ? -2.434 1.301 10.217 1.00 93.69 81 LEU A C 1
ATOM 673 O O . LEU A 1 81 ? -3.291 0.842 10.964 1.00 93.69 81 LEU A O 1
ATOM 677 N N . LEU A 1 82 ? -1.598 0.505 9.543 1.00 93.62 82 LEU A N 1
ATOM 678 C CA . LEU A 1 82 ? -1.613 -0.954 9.709 1.00 93.62 82 LEU A CA 1
ATOM 679 C C . LEU A 1 82 ? -1.06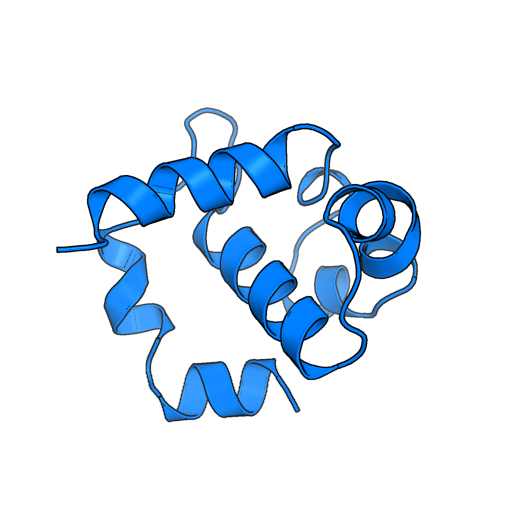2 -1.384 11.066 1.00 93.62 82 LEU A C 1
ATOM 681 O O . LEU A 1 82 ? -1.464 -2.432 11.569 1.00 93.62 82 LEU A O 1
ATOM 685 N N . LEU A 1 83 ? -0.157 -0.598 11.661 1.00 92.88 83 LEU A N 1
ATOM 686 C CA . LEU A 1 83 ? 0.436 -0.919 12.961 1.00 92.88 83 LEU A CA 1
ATOM 687 C C . LEU A 1 83 ? -0.612 -0.976 14.076 1.00 92.88 83 LEU A C 1
ATOM 689 O O . LEU A 1 83 ? -0.426 -1.730 15.027 1.00 92.88 83 LEU A O 1
ATOM 693 N N . GLU A 1 84 ? -1.719 -0.245 13.938 1.00 91.31 84 GLU A N 1
ATOM 694 C CA . GLU A 1 84 ? -2.846 -0.279 14.879 1.00 91.31 84 GLU A CA 1
ATOM 695 C C . GLU A 1 84 ? -3.593 -1.627 14.886 1.00 91.31 84 GLU A C 1
ATOM 697 O O . GLU A 1 84 ? -4.325 -1.910 15.830 1.00 91.31 84 GLU A O 1
ATOM 702 N N . HIS A 1 85 ? -3.405 -2.468 13.860 1.00 89.94 85 HIS A N 1
ATOM 703 C CA . HIS A 1 85 ? -4.112 -3.746 13.668 1.00 89.94 85 HIS A CA 1
ATOM 704 C C . HIS A 1 85 ? -3.159 -4.948 13.624 1.00 89.94 85 HIS A C 1
ATOM 706 O O . HIS A 1 85 ? -3.471 -5.962 13.000 1.00 89.94 85 HIS A O 1
ATOM 712 N N . ARG A 1 86 ? -1.956 -4.812 14.194 1.00 84.62 86 ARG A N 1
ATOM 713 C CA . ARG A 1 86 ? -0.915 -5.852 14.151 1.00 84.62 86 ARG A CA 1
ATOM 714 C C . ARG A 1 86 ? -1.161 -7.005 15.135 1.00 84.62 86 ARG A C 1
ATOM 716 O O . ARG A 1 86 ? -0.647 -8.097 14.895 1.00 84.62 86 ARG A O 1
ATOM 723 N N . ASP A 1 87 ? -1.895 -6.743 16.209 1.00 75.06 87 ASP A N 1
ATOM 724 C CA . ASP A 1 87 ? -2.138 -7.668 17.323 1.00 75.06 87 ASP A CA 1
ATOM 725 C C . ASP A 1 87 ? -3.518 -8.346 17.200 1.00 75.06 87 ASP A C 1
ATOM 727 O O . ASP A 1 87 ? -3.631 -9.521 17.621 1.00 75.06 87 ASP A O 1
#

Foldseek 3Di:
DLVVVCVVVVVCVVCPVLQDADPVRARLVLLVSQQSCCCVPPDDDLQCSLPPDVVVDCSCVVSVHDSVNSDPCNNVVSVVSVVVVPD

Sequence (87 aa):
MGLYVWNLLELDTFWRGRLPSSRKGTSWLNMLKALVCYRLIDPGSEFRFHREWYVRSAMGELLGEDDSLAQKDKPYRCLDLLLEHRD

Secondary structure (DSSP, 8-state):
-HHHHHHHTTHHHHHHTTSPPPTT---HHHHHHHHHHHHHHS---HHHIIIIITTTSTHHHHHT--TTTT-TTHHHHHHHHHHTT--

pLDDT: mean 93.04, std 4.78, range [75.06, 97.19]